Protein AF-A0A0B8QS68-F1 (afdb_monomer_lite)

Secondary structure (DSSP, 8-state):
-HHHHHHHHHHHHHHHHHHHHHHHHHHHHHH-GGGHHHHHHHHHHHHHHHHHHHHHHHHHHHHHS-GGGHHHHHHHHHHHHHHHHHHHHHHHHTT-

pLDDT: mean 89.14, std 8.2, range [51.41, 95.94]

Radius of gyration: 16.91 Å; chains: 1; bounding box: 50×23×42 Å

Foldseek 3Di:
DVVVVVVVVVCVVCVVLVVVLVVQLVVCVVPPVVCSVVSNVVSVVVVVVVCVVLCVQLVVCVVVDPNVCSVVVVVVVVVVVVVVVVVVVVVVVVVD

Organism: Lactococcus lactis subsp. lactis (NCBI:txid1360)

InterPro domains:
  IPR036259 MFS transporter superfamily [G3DSA:1.20.1250.20] (1-96)
  IPR036259 MFS transporter superfamily [SSF103473] (3-90)
  IPR050189 Major Facilitator Superfamily Efflux Transporters [PTHR43124] (3-90)

Structure (mmCIF, N/CA/C/O backbone):
data_AF-A0A0B8QS68-F1
#
_entry.id   AF-A0A0B8QS68-F1
#
loop_
_atom_site.group_PDB
_atom_site.id
_atom_site.type_symbol
_atom_site.label_atom_id
_atom_site.label_alt_id
_atom_site.label_comp_id
_atom_site.label_asym_id
_atom_site.label_entity_id
_atom_site.label_seq_id
_atom_site.pdbx_PDB_ins_code
_atom_site.Cartn_x
_atom_site.Cartn_y
_atom_site.Cartn_z
_atom_site.occupancy
_atom_site.B_iso_or_equiv
_atom_site.auth_seq_id
_atom_site.auth_comp_id
_atom_site.auth_asym_id
_atom_site.auth_atom_id
_atom_site.pdbx_PDB_model_num
ATOM 1 N N . MET A 1 1 ? 24.330 12.947 -8.866 1.00 67.00 1 MET A N 1
ATOM 2 C CA . MET A 1 1 ? 22.909 13.223 -9.182 1.00 67.00 1 MET A CA 1
ATOM 3 C C . MET A 1 1 ? 21.998 12.007 -9.018 1.00 67.00 1 MET A C 1
ATOM 5 O O . MET A 1 1 ? 20.947 12.170 -8.418 1.00 67.00 1 MET A O 1
ATOM 9 N N . GLY A 1 2 ? 22.396 10.798 -9.446 1.00 87.06 2 GLY A N 1
ATOM 10 C CA . GLY A 1 2 ? 21.573 9.584 -9.276 1.00 87.06 2 GLY A CA 1
ATOM 11 C C . GLY A 1 2 ? 21.179 9.264 -7.826 1.00 87.06 2 GLY A C 1
ATOM 12 O O . GLY A 1 2 ? 20.005 9.063 -7.562 1.00 87.06 2 GLY A O 1
ATOM 13 N N . LEU A 1 3 ? 22.118 9.320 -6.871 1.00 92.69 3 LEU A N 1
ATOM 14 C CA . LEU A 1 3 ? 21.846 9.023 -5.452 1.00 92.69 3 LEU A CA 1
ATOM 15 C C . LEU A 1 3 ? 20.732 9.898 -4.855 1.00 92.69 3 LEU A C 1
ATOM 17 O O . LEU A 1 3 ? 19.810 9.387 -4.230 1.00 92.69 3 LEU A O 1
ATOM 21 N N . ILE A 1 4 ? 20.809 11.215 -5.064 1.00 94.88 4 ILE A N 1
ATOM 22 C CA . ILE A 1 4 ? 19.819 12.170 -4.548 1.00 94.88 4 ILE A CA 1
ATOM 23 C C . ILE A 1 4 ? 18.457 11.913 -5.200 1.00 94.88 4 ILE A C 1
ATOM 25 O O . ILE A 1 4 ? 17.447 11.879 -4.506 1.00 94.88 4 ILE A O 1
ATOM 29 N N . ALA A 1 5 ? 18.428 11.666 -6.513 1.00 92.12 5 ALA A N 1
ATOM 30 C CA . ALA A 1 5 ? 17.195 11.332 -7.219 1.00 92.12 5 ALA A CA 1
ATOM 31 C C . ALA A 1 5 ? 16.562 10.031 -6.693 1.00 92.12 5 ALA A C 1
ATOM 33 O O . ALA A 1 5 ? 15.356 9.989 -6.470 1.00 92.12 5 ALA A O 1
ATOM 34 N N . THR A 1 6 ? 17.360 8.991 -6.433 1.00 90.00 6 THR A N 1
ATOM 35 C CA . THR A 1 6 ? 16.878 7.721 -5.869 1.00 90.00 6 THR A CA 1
ATOM 36 C C . THR A 1 6 ? 16.400 7.872 -4.425 1.00 90.00 6 THR A C 1
ATOM 38 O O . THR A 1 6 ? 15.381 7.287 -4.067 1.00 90.00 6 THR A O 1
ATOM 41 N N . LEU A 1 7 ? 17.078 8.684 -3.606 1.00 93.81 7 LEU A N 1
ATOM 42 C CA . LEU A 1 7 ? 16.629 9.004 -2.247 1.00 93.81 7 LEU A CA 1
ATOM 43 C C . LEU A 1 7 ? 15.288 9.736 -2.255 1.00 93.81 7 LEU A C 1
ATOM 45 O O . LEU A 1 7 ? 14.384 9.350 -1.520 1.00 93.81 7 LEU A O 1
ATOM 49 N N . LEU A 1 8 ? 15.139 10.755 -3.106 1.00 93.94 8 LEU A N 1
ATOM 50 C CA . LEU A 1 8 ? 13.880 11.486 -3.251 1.00 93.94 8 LEU A CA 1
ATOM 51 C C . LEU A 1 8 ? 12.766 10.574 -3.766 1.00 93.94 8 LEU A C 1
ATOM 53 O O . LEU A 1 8 ? 11.667 10.592 -3.220 1.00 93.94 8 LEU A O 1
ATOM 57 N N . LEU A 1 9 ? 13.052 9.736 -4.766 1.00 89.94 9 LEU A N 1
ATOM 58 C CA . LEU A 1 9 ? 12.099 8.751 -5.270 1.00 89.94 9 LEU A CA 1
ATOM 59 C C . LEU A 1 9 ? 11.640 7.802 -4.157 1.00 89.94 9 LEU A C 1
ATOM 61 O O . LEU A 1 9 ? 10.441 7.612 -3.987 1.00 89.94 9 LEU A O 1
ATOM 65 N N . GLY A 1 10 ? 12.574 7.240 -3.386 1.00 89.38 10 GLY A N 1
ATOM 66 C CA . GLY A 1 10 ? 12.257 6.362 -2.260 1.00 89.38 10 GLY A CA 1
ATOM 67 C C . GLY A 1 10 ? 11.439 7.075 -1.184 1.00 89.38 10 GLY A C 1
ATOM 68 O O . GLY A 1 10 ? 10.426 6.546 -0.731 1.00 89.38 10 GLY A O 1
ATOM 69 N N . LEU A 1 11 ? 11.822 8.304 -0.829 1.00 92.00 11 LEU A N 1
ATOM 70 C CA . LEU A 1 11 ? 11.090 9.119 0.134 1.00 92.00 11 LEU A CA 1
ATOM 71 C C . LEU A 1 11 ? 9.643 9.336 -0.321 1.00 92.00 11 LEU A C 1
ATOM 73 O O . LEU A 1 11 ? 8.722 8.964 0.397 1.00 92.00 11 LEU A O 1
ATOM 77 N N . PHE A 1 12 ? 9.420 9.872 -1.522 1.00 89.44 12 PHE A N 1
ATOM 78 C CA . PHE A 1 12 ? 8.066 10.141 -2.015 1.00 89.44 12 PHE A CA 1
ATOM 79 C C . PHE A 1 12 ? 7.246 8.868 -2.250 1.00 89.44 12 PHE A C 1
ATOM 81 O O . PHE A 1 12 ? 6.035 8.881 -2.026 1.00 89.44 12 PHE A O 1
ATOM 88 N N . ALA A 1 13 ? 7.886 7.765 -2.650 1.00 85.38 13 ALA A N 1
ATOM 89 C CA . ALA A 1 13 ? 7.211 6.485 -2.845 1.00 85.38 13 ALA A CA 1
ATOM 90 C C . ALA A 1 13 ? 6.665 5.904 -1.531 1.00 85.38 13 ALA A C 1
ATOM 92 O O . ALA A 1 13 ? 5.557 5.371 -1.518 1.00 85.38 13 ALA A O 1
ATOM 93 N N . PHE A 1 14 ? 7.408 6.024 -0.424 1.00 86.00 14 PHE A N 1
ATOM 94 C CA . PHE A 1 14 ? 7.030 5.405 0.850 1.00 86.00 14 PHE A CA 1
ATOM 95 C C . PHE A 1 14 ? 6.403 6.362 1.863 1.00 86.00 14 PHE A C 1
ATOM 97 O O . PHE A 1 14 ? 5.690 5.891 2.739 1.00 86.00 14 PHE A O 1
ATOM 104 N N . MET A 1 15 ? 6.601 7.679 1.757 1.00 91.12 15 MET A N 1
ATOM 105 C CA . MET A 1 15 ? 6.164 8.652 2.773 1.00 91.12 15 MET A CA 1
ATOM 106 C C . MET A 1 15 ? 4.655 8.618 3.058 1.00 91.12 15 MET A C 1
ATOM 108 O O . MET A 1 15 ? 4.241 8.825 4.196 1.00 91.12 15 MET A O 1
ATOM 112 N N . ASN A 1 16 ? 3.826 8.314 2.058 1.00 87.25 16 ASN A N 1
ATOM 113 C CA . ASN A 1 16 ? 2.373 8.238 2.240 1.00 87.25 16 ASN A CA 1
ATOM 114 C C . ASN A 1 16 ? 1.921 6.981 3.002 1.00 87.25 16 ASN A C 1
ATOM 116 O O . ASN A 1 16 ? 0.884 6.994 3.663 1.00 87.25 16 ASN A O 1
ATOM 120 N N . VAL A 1 17 ? 2.698 5.897 2.924 1.00 89.88 17 VAL A N 1
ATOM 121 C CA . VAL A 1 17 ? 2.346 4.589 3.489 1.00 89.88 17 VAL A CA 1
ATOM 122 C C . VAL A 1 17 ? 2.193 4.631 5.017 1.00 89.88 17 VAL A C 1
ATOM 124 O O . VAL A 1 17 ? 1.105 4.298 5.485 1.00 89.88 17 VAL A O 1
ATOM 127 N N . PRO A 1 18 ? 3.190 5.066 5.818 1.00 89.69 18 PRO A N 1
ATOM 128 C CA . PRO A 1 18 ? 3.065 5.060 7.274 1.00 89.69 18 PRO A CA 1
ATOM 129 C C . PRO A 1 18 ? 1.969 6.016 7.763 1.00 89.69 18 PRO A C 1
ATOM 131 O O . PRO A 1 18 ? 1.285 5.706 8.735 1.00 89.69 18 PRO A O 1
ATOM 134 N N . GLY A 1 19 ? 1.745 7.140 7.071 1.00 91.69 19 GLY A N 1
ATOM 135 C CA . GLY A 1 19 ? 0.670 8.078 7.406 1.00 91.69 19 GLY A CA 1
ATOM 136 C C . GLY A 1 19 ? -0.719 7.449 7.278 1.00 91.69 19 GLY A C 1
ATOM 137 O O . GLY A 1 19 ? -1.519 7.515 8.211 1.00 91.69 19 GLY A O 1
ATOM 138 N N . LEU A 1 20 ? -0.991 6.776 6.154 1.00 91.81 20 LEU A N 1
ATOM 139 C CA . LEU A 1 20 ? -2.259 6.070 5.941 1.00 91.81 20 LEU A CA 1
ATOM 140 C C . LEU A 1 20 ? -2.397 4.852 6.861 1.00 91.81 20 LEU A C 1
ATOM 142 O O . LEU A 1 20 ? -3.486 4.591 7.370 1.00 91.81 20 LEU A O 1
ATOM 146 N N . GLN A 1 21 ? -1.300 4.134 7.119 1.00 93.44 21 GLN A N 1
ATOM 147 C CA . GLN A 1 21 ? -1.317 2.997 8.033 1.00 93.44 21 GLN A CA 1
ATOM 148 C C . GLN A 1 21 ? -1.701 3.428 9.455 1.00 93.44 21 GLN A C 1
ATOM 150 O O . GLN A 1 21 ? -2.603 2.838 10.048 1.00 93.44 21 GLN A O 1
ATOM 155 N N . LEU A 1 22 ? -1.083 4.487 9.981 1.00 93.94 22 LEU A N 1
ATOM 156 C CA . LEU A 1 22 ? -1.436 5.026 11.296 1.00 93.94 22 LEU A CA 1
ATOM 157 C C . LEU A 1 22 ? -2.877 5.538 11.338 1.00 93.94 22 LEU A C 1
ATOM 159 O O . LEU A 1 22 ? -3.578 5.291 12.316 1.00 93.94 22 LEU A O 1
ATOM 163 N N . TYR A 1 23 ? -3.344 6.190 10.273 1.00 94.56 23 TYR A N 1
ATOM 164 C CA . TYR A 1 23 ? -4.714 6.693 10.202 1.00 94.56 23 TYR A CA 1
ATOM 165 C C . TYR A 1 23 ? -5.767 5.582 10.354 1.00 94.56 23 TYR A C 1
ATOM 167 O O . TYR A 1 23 ? -6.737 5.749 11.091 1.00 94.56 23 TYR A O 1
ATOM 175 N N . VAL A 1 24 ? -5.564 4.421 9.722 1.00 93.06 24 VAL A N 1
ATOM 176 C CA . VAL A 1 24 ? -6.469 3.263 9.863 1.00 93.06 24 VAL A CA 1
ATOM 177 C C . VAL A 1 24 ? -6.511 2.753 11.308 1.00 93.06 24 VAL A C 1
ATOM 179 O O . VAL A 1 24 ? -7.582 2.416 11.811 1.00 93.06 24 VAL A O 1
ATOM 182 N N . VAL A 1 25 ? -5.368 2.735 12.000 1.00 94.75 25 VAL A N 1
ATOM 183 C CA . VAL A 1 25 ? -5.302 2.327 13.413 1.00 94.75 25 VAL A CA 1
ATOM 184 C C . VAL A 1 25 ? -6.009 3.346 14.312 1.00 94.75 25 VAL A C 1
ATOM 186 O O . VAL A 1 25 ? -6.818 2.952 15.146 1.00 94.75 25 VAL A O 1
ATOM 189 N N . GLN A 1 26 ? -5.802 4.648 14.088 1.00 95.94 26 GLN A N 1
ATOM 190 C CA . GLN A 1 26 ? -6.509 5.717 14.812 1.00 95.94 26 GLN A CA 1
ATOM 191 C C . GLN A 1 26 ? -8.028 5.654 14.602 1.00 95.94 26 GLN A C 1
ATOM 193 O O . GLN A 1 26 ? -8.815 5.938 15.507 1.00 95.94 26 GLN A O 1
ATOM 198 N N . LEU A 1 27 ? -8.467 5.260 13.404 1.00 93.94 27 LEU A N 1
ATOM 199 C CA . LEU A 1 27 ? -9.879 5.044 13.121 1.00 93.94 27 LEU A CA 1
ATOM 200 C C . LEU A 1 27 ? -10.429 3.864 13.934 1.00 93.94 27 LEU A C 1
ATOM 202 O O . LEU A 1 27 ? -11.504 3.975 14.523 1.00 93.94 27 LEU A O 1
ATOM 206 N N . ALA A 1 28 ? -9.678 2.765 14.022 1.00 95.69 28 ALA A N 1
ATOM 207 C CA . ALA A 1 28 ? -10.051 1.619 14.847 1.00 95.69 28 ALA A CA 1
ATOM 208 C C . ALA A 1 28 ? -10.122 1.980 16.336 1.00 95.69 28 ALA A C 1
ATOM 210 O O . ALA A 1 28 ? -11.075 1.590 17.003 1.00 95.69 28 ALA A O 1
ATOM 211 N N . GLU A 1 29 ? -9.179 2.779 16.845 1.00 95.50 29 GLU A N 1
ATOM 212 C CA . GLU A 1 29 ? -9.214 3.287 18.224 1.00 95.50 29 GLU A CA 1
ATOM 213 C C . GLU A 1 29 ? -10.506 4.057 18.521 1.00 95.50 29 GLU A C 1
ATOM 215 O O . GLU A 1 29 ? -11.081 3.918 19.600 1.00 95.50 29 GLU A O 1
ATOM 220 N N . LYS A 1 30 ? -10.996 4.834 17.548 1.00 95.38 30 LYS A N 1
ATOM 221 C CA . LYS A 1 30 ? -12.199 5.655 17.707 1.00 95.38 30 LYS A CA 1
ATOM 222 C C . LYS A 1 30 ? -13.507 4.877 17.541 1.00 95.38 30 LYS A C 1
ATOM 224 O O . LYS A 1 30 ? -14.458 5.140 18.273 1.00 95.38 30 LYS A O 1
ATOM 229 N N . PHE A 1 31 ? -13.590 3.980 16.558 1.00 93.38 31 PHE A N 1
ATOM 230 C CA . PHE A 1 31 ? -14.856 3.359 16.144 1.00 93.38 31 PHE A CA 1
ATOM 231 C C . PHE A 1 31 ? -15.006 1.897 16.580 1.00 93.38 31 PHE A C 1
ATOM 233 O O . PHE A 1 31 ? -16.125 1.447 16.816 1.00 93.38 31 PHE A O 1
ATOM 240 N N . THR A 1 32 ? -13.905 1.156 16.721 1.00 93.12 32 THR A N 1
ATOM 241 C CA . THR A 1 32 ? -13.897 -0.274 17.079 1.00 93.12 32 THR A CA 1
ATOM 242 C C . THR A 1 32 ? -12.749 -0.597 18.050 1.00 93.12 32 THR A C 1
ATOM 244 O O . THR A 1 32 ? -11.874 -1.408 17.729 1.00 93.12 32 THR A O 1
ATOM 247 N N . PRO A 1 33 ? -12.721 0.004 19.258 1.00 91.81 33 PRO A N 1
ATOM 248 C CA . PRO A 1 33 ? -11.579 -0.095 20.174 1.00 91.81 33 PRO A CA 1
ATOM 249 C C . PRO A 1 33 ? -11.287 -1.524 20.655 1.00 91.81 33 PRO A C 1
ATOM 251 O O . PRO A 1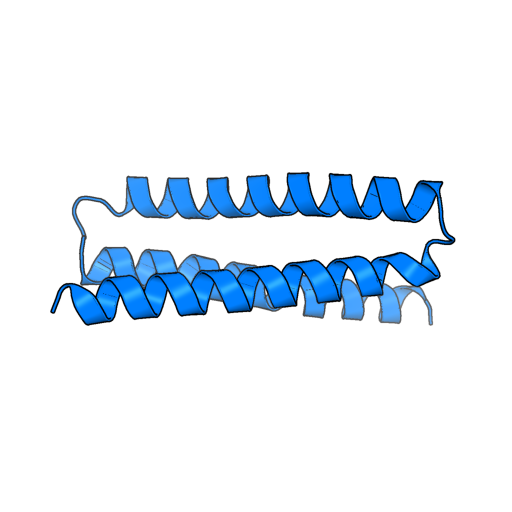 33 ? -10.178 -1.825 21.084 1.00 91.81 33 PRO A O 1
ATOM 254 N N . LYS A 1 34 ? -12.269 -2.429 20.573 1.00 94.56 34 LYS A N 1
ATOM 255 C CA . LYS A 1 34 ? -12.100 -3.846 20.925 1.00 94.56 34 LYS A CA 1
ATOM 256 C C . LYS A 1 34 ? -11.276 -4.629 19.894 1.00 94.56 34 LYS A C 1
ATOM 258 O O . LYS A 1 34 ? -10.692 -5.644 20.255 1.00 94.56 34 LYS A O 1
ATOM 263 N N . ASP A 1 35 ? -11.177 -4.129 18.660 1.00 94.94 35 ASP A N 1
ATOM 264 C CA . ASP A 1 35 ? -10.588 -4.841 17.519 1.00 94.94 35 ASP A CA 1
ATOM 265 C C . ASP A 1 35 ? -9.313 -4.168 16.975 1.00 94.94 35 ASP A C 1
ATOM 267 O O . ASP A 1 35 ? -8.847 -4.504 15.886 1.00 94.94 35 ASP A O 1
ATOM 271 N N . ILE A 1 36 ? -8.706 -3.229 17.715 1.00 95.12 36 ILE A N 1
ATOM 272 C CA . ILE A 1 36 ? -7.521 -2.463 17.269 1.00 95.12 36 ILE A CA 1
ATOM 273 C C . ILE A 1 36 ? -6.380 -3.392 16.830 1.00 95.12 36 ILE A C 1
ATOM 275 O O . ILE A 1 36 ? -5.776 -3.185 15.776 1.00 95.12 36 ILE A O 1
ATOM 279 N N . THR A 1 37 ? -6.095 -4.441 17.608 1.00 95.31 37 THR A N 1
ATOM 280 C CA . THR A 1 37 ? -5.040 -5.416 17.291 1.00 95.31 37 THR A CA 1
ATOM 281 C C . THR A 1 37 ? -5.317 -6.140 15.977 1.00 95.31 37 THR A C 1
ATOM 283 O O . THR A 1 37 ? -4.400 -6.328 15.179 1.00 95.31 37 THR A O 1
ATOM 286 N N . LEU A 1 38 ? -6.579 -6.500 15.722 1.00 95.88 38 LEU A N 1
ATOM 287 C CA . LEU A 1 38 ? -6.986 -7.162 14.488 1.00 95.88 38 LEU A CA 1
ATOM 288 C C . LEU A 1 38 ? -6.842 -6.214 13.292 1.00 95.88 38 LEU A C 1
ATOM 290 O O . LEU A 1 38 ? -6.225 -6.581 12.294 1.00 95.88 38 LEU A O 1
ATOM 294 N N . VAL A 1 39 ? -7.348 -4.982 13.404 1.00 95.38 39 VAL A N 1
ATOM 295 C CA . VAL A 1 39 ? -7.264 -3.975 12.333 1.00 95.38 39 VAL A CA 1
ATOM 296 C C . VAL A 1 39 ? -5.810 -3.628 12.007 1.00 95.38 39 VAL A C 1
ATOM 298 O O . VAL A 1 39 ? -5.440 -3.567 10.835 1.00 95.38 39 VAL A O 1
ATOM 301 N N . SER A 1 40 ? -4.961 -3.461 13.023 1.00 94.56 40 SER A N 1
ATOM 302 C CA . SER A 1 40 ? -3.527 -3.215 12.841 1.00 94.56 40 SER A CA 1
ATOM 303 C C . SER A 1 40 ? -2.829 -4.386 12.137 1.00 94.56 40 SER A C 1
ATOM 305 O O . SER A 1 40 ? -2.097 -4.180 11.165 1.00 94.56 40 SER A O 1
ATOM 307 N N . ALA A 1 41 ? -3.118 -5.627 12.547 1.00 95.88 41 ALA A N 1
ATOM 308 C CA . ALA A 1 41 ? -2.579 -6.818 11.893 1.00 95.88 41 ALA A CA 1
ATOM 309 C C . ALA A 1 41 ? -3.010 -6.910 10.418 1.00 95.88 41 ALA A C 1
ATOM 311 O O . ALA A 1 41 ? -2.176 -7.168 9.548 1.00 95.88 41 ALA A O 1
ATOM 312 N N . PHE A 1 42 ? -4.283 -6.630 10.118 1.00 95.12 42 PHE A N 1
ATOM 313 C CA . PHE A 1 42 ? -4.784 -6.582 8.742 1.00 95.12 42 PHE A CA 1
ATOM 314 C C . PHE A 1 42 ? -4.117 -5.491 7.907 1.00 95.12 42 PHE A C 1
ATOM 316 O O . PHE A 1 42 ? -3.836 -5.716 6.733 1.00 95.12 42 PHE A O 1
ATOM 323 N N . ASN A 1 43 ? -3.829 -4.334 8.496 1.00 92.75 43 ASN A N 1
ATOM 324 C CA . ASN A 1 43 ? -3.178 -3.224 7.810 1.00 92.75 43 ASN A CA 1
ATOM 325 C C . ASN A 1 43 ? -1.757 -3.590 7.343 1.00 92.75 43 ASN A C 1
ATOM 327 O O . ASN A 1 43 ? -1.400 -3.395 6.179 1.00 92.75 43 ASN A O 1
ATOM 331 N N . ILE A 1 44 ? -0.968 -4.216 8.222 1.00 93.44 44 ILE A N 1
ATOM 332 C CA . ILE A 1 44 ? 0.368 -4.720 7.872 1.00 93.44 44 ILE A CA 1
ATOM 333 C C . ILE A 1 44 ? 0.280 -5.878 6.868 1.00 93.44 44 ILE A C 1
ATOM 335 O O . ILE A 1 44 ? 1.042 -5.916 5.899 1.00 93.44 44 ILE A O 1
ATOM 339 N N . ALA A 1 45 ? -0.666 -6.8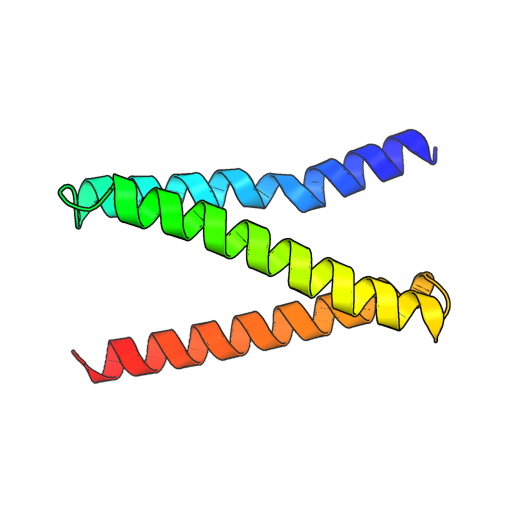03 7.050 1.00 95.69 45 ALA A N 1
ATOM 340 C CA . ALA A 1 45 ? -0.864 -7.919 6.128 1.00 95.69 45 ALA A CA 1
ATOM 341 C C . ALA A 1 45 ? -1.234 -7.441 4.713 1.00 95.69 45 ALA A C 1
ATOM 343 O O . ALA A 1 45 ? -0.633 -7.889 3.736 1.00 95.69 45 ALA A O 1
ATOM 344 N N . ALA A 1 46 ? -2.165 -6.491 4.597 1.00 93.31 46 ALA A N 1
ATOM 345 C CA . ALA A 1 46 ? -2.574 -5.904 3.324 1.00 93.31 46 ALA A CA 1
ATOM 346 C C . ALA A 1 46 ? -1.409 -5.191 2.624 1.00 93.31 46 ALA A C 1
ATOM 348 O O . ALA A 1 46 ? -1.237 -5.343 1.413 1.00 93.31 46 ALA A O 1
ATOM 349 N N . PHE A 1 47 ? -0.569 -4.472 3.377 1.00 92.06 47 PHE A N 1
ATOM 350 C CA . PHE A 1 47 ? 0.637 -3.851 2.831 1.00 92.06 47 PHE A CA 1
ATOM 351 C C . PHE A 1 47 ? 1.609 -4.890 2.260 1.00 92.06 47 PHE A C 1
ATOM 353 O O . PHE A 1 47 ? 2.046 -4.755 1.118 1.00 92.06 47 PHE A O 1
ATOM 360 N N . ASN A 1 48 ? 1.891 -5.959 3.008 1.00 94.25 48 ASN A N 1
ATOM 361 C CA . ASN A 1 48 ? 2.778 -7.027 2.546 1.00 94.25 48 ASN A CA 1
ATOM 362 C C . ASN A 1 48 ? 2.243 -7.712 1.282 1.00 94.25 48 ASN A C 1
ATOM 364 O O . ASN A 1 48 ? 2.996 -7.899 0.329 1.00 94.25 48 ASN A O 1
ATOM 368 N N . VAL A 1 49 ? 0.940 -8.012 1.225 1.00 94.50 49 VAL A N 1
ATOM 369 C CA . VAL A 1 49 ? 0.297 -8.556 0.016 1.00 94.50 49 VAL A CA 1
ATOM 370 C C . VAL A 1 49 ? 0.441 -7.592 -1.162 1.00 94.50 49 VAL A C 1
ATOM 372 O O . VAL A 1 49 ? 0.786 -8.018 -2.264 1.00 94.50 49 VAL A O 1
ATOM 375 N N . GLY A 1 50 ? 0.242 -6.292 -0.932 1.00 91.62 50 GLY A N 1
ATOM 376 C CA . GLY A 1 50 ? 0.453 -5.255 -1.941 1.00 91.62 50 GLY A CA 1
ATOM 377 C C . GLY A 1 50 ? 1.881 -5.250 -2.493 1.00 91.62 50 GLY A C 1
ATOM 378 O O . GLY A 1 50 ? 2.063 -5.251 -3.711 1.00 91.62 50 GLY A O 1
ATOM 379 N N . ILE A 1 51 ? 2.894 -5.319 -1.623 1.00 92.12 51 ILE A N 1
ATOM 380 C CA . ILE A 1 51 ? 4.305 -5.403 -2.030 1.00 92.12 51 ILE A CA 1
ATOM 381 C C . ILE A 1 51 ? 4.585 -6.694 -2.803 1.00 92.12 51 ILE A C 1
ATOM 383 O O . ILE A 1 51 ? 5.255 -6.641 -3.836 1.00 92.12 51 ILE A O 1
ATOM 387 N N . THR A 1 52 ? 4.066 -7.842 -2.359 1.00 95.25 52 THR A N 1
ATOM 388 C CA . THR A 1 52 ? 4.236 -9.124 -3.059 1.00 95.25 52 THR A CA 1
ATOM 389 C C . THR A 1 52 ? 3.637 -9.078 -4.463 1.00 95.25 52 THR A C 1
ATOM 391 O O . THR A 1 52 ? 4.320 -9.421 -5.428 1.00 95.25 52 THR A O 1
ATOM 394 N N . LEU A 1 53 ? 2.394 -8.606 -4.602 1.00 92.69 53 LEU A N 1
ATOM 395 C CA . LEU A 1 53 ? 1.724 -8.485 -5.899 1.00 92.69 53 LEU A CA 1
ATOM 396 C C . LEU A 1 53 ? 2.424 -7.465 -6.803 1.00 92.69 53 LEU A C 1
ATOM 398 O O . LEU A 1 53 ? 2.686 -7.757 -7.969 1.00 92.69 53 LEU A O 1
ATOM 402 N N . GLY A 1 54 ? 2.781 -6.296 -6.266 1.00 90.94 54 GLY A N 1
ATOM 403 C CA . GLY A 1 54 ? 3.484 -5.250 -7.008 1.00 90.94 54 GLY A CA 1
ATOM 404 C C . GLY A 1 54 ? 4.859 -5.704 -7.497 1.00 90.94 54 GLY A C 1
ATOM 405 O O . GLY A 1 54 ? 5.198 -5.497 -8.661 1.00 90.94 54 GLY A O 1
ATOM 406 N N . SER A 1 55 ? 5.620 -6.394 -6.644 1.00 91.81 55 SER A N 1
ATOM 407 C CA . SER A 1 55 ? 6.939 -6.937 -6.991 1.00 91.81 55 SER A CA 1
ATOM 408 C C . SER A 1 55 ? 6.836 -8.070 -8.009 1.00 91.81 55 SER A C 1
ATOM 410 O O . SER A 1 55 ? 7.653 -8.145 -8.924 1.00 91.81 55 SER A O 1
ATOM 412 N N . PHE A 1 56 ? 5.816 -8.927 -7.898 1.00 91.50 56 PHE A N 1
ATOM 413 C CA . PHE A 1 56 ? 5.556 -9.979 -8.878 1.00 91.50 56 PHE A CA 1
ATOM 414 C C . PHE A 1 56 ? 5.227 -9.389 -10.254 1.00 91.50 56 PHE A C 1
ATOM 416 O O . PHE A 1 56 ? 5.895 -9.713 -11.234 1.00 91.50 56 PHE A O 1
ATOM 423 N N . VAL A 1 57 ? 4.247 -8.481 -10.330 1.00 89.88 57 VAL A N 1
ATOM 424 C CA . VAL A 1 57 ? 3.835 -7.844 -11.591 1.00 89.88 57 VAL A CA 1
ATOM 425 C C . VAL A 1 57 ? 4.980 -7.025 -12.190 1.00 89.88 57 VAL A C 1
ATOM 427 O O . VAL A 1 57 ? 5.295 -7.186 -13.368 1.00 89.88 57 VAL A O 1
ATOM 430 N N . GLY A 1 58 ? 5.656 -6.203 -11.384 1.00 90.44 58 GLY A N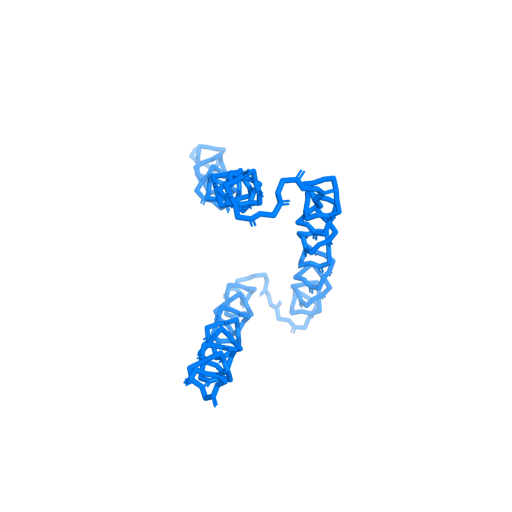 1
ATOM 431 C CA . GLY A 1 58 ? 6.813 -5.421 -11.825 1.00 90.44 58 GLY A CA 1
ATOM 432 C C . GLY A 1 58 ? 7.960 -6.303 -12.325 1.00 90.44 58 GLY A C 1
ATOM 433 O O . GLY A 1 58 ? 8.561 -6.011 -13.358 1.00 90.44 58 GLY A O 1
ATOM 434 N N . GLY A 1 59 ? 8.209 -7.430 -11.651 1.00 89.81 59 GLY A N 1
ATOM 435 C CA . GLY A 1 59 ? 9.191 -8.427 -12.070 1.00 89.81 59 GLY A CA 1
ATOM 436 C C . GLY A 1 59 ? 8.852 -9.076 -13.412 1.00 89.81 59 GLY A C 1
ATOM 437 O O . GLY A 1 59 ? 9.749 -9.278 -14.227 1.00 89.81 59 GLY A O 1
ATOM 438 N N . GLN A 1 60 ? 7.575 -9.365 -13.680 1.00 89.31 60 GLN A N 1
ATOM 439 C CA . GLN A 1 60 ? 7.153 -9.897 -14.981 1.00 89.31 60 GLN A CA 1
ATOM 440 C C . GLN A 1 60 ? 7.275 -8.858 -16.100 1.00 89.31 60 GLN A C 1
ATOM 442 O O . GLN A 1 60 ? 7.763 -9.184 -17.180 1.00 89.31 60 GLN A O 1
ATOM 447 N N . ILE A 1 61 ? 6.900 -7.602 -15.836 1.00 88.88 61 ILE A N 1
ATOM 448 C CA . ILE A 1 61 ? 7.033 -6.511 -16.814 1.00 88.88 61 ILE A CA 1
ATOM 449 C C . ILE A 1 61 ? 8.505 -6.301 -17.177 1.00 88.88 61 ILE A C 1
ATOM 451 O O . ILE A 1 61 ? 8.825 -6.244 -18.358 1.00 88.88 61 ILE A O 1
ATOM 455 N N . SER A 1 62 ? 9.393 -6.268 -16.180 1.00 87.19 62 SER A N 1
ATOM 456 C CA . SER A 1 62 ? 10.839 -6.080 -16.364 1.00 87.19 62 SER A CA 1
ATOM 457 C C . SER A 1 62 ? 11.510 -7.200 -17.180 1.00 87.19 62 SER A C 1
ATOM 459 O O . SER A 1 62 ? 12.506 -6.966 -17.862 1.00 87.19 62 SER A O 1
ATOM 461 N N . LYS A 1 63 ? 10.965 -8.427 -17.145 1.00 85.06 63 LYS A N 1
ATOM 462 C CA . LYS A 1 63 ? 11.469 -9.556 -17.948 1.00 85.06 63 LYS A CA 1
ATOM 463 C C . LYS A 1 63 ? 11.115 -9.443 -19.431 1.00 85.06 63 LYS A C 1
ATOM 465 O O . LYS A 1 63 ? 11.925 -9.829 -20.267 1.00 85.06 63 LYS A O 1
ATOM 470 N N . GLY A 1 64 ? 9.902 -8.988 -19.750 1.00 74.56 64 GLY A N 1
ATOM 471 C CA . GLY A 1 64 ? 9.399 -8.918 -21.130 1.00 74.56 64 GLY A CA 1
ATOM 472 C C . GLY A 1 64 ? 9.657 -7.579 -21.825 1.00 74.56 64 GLY A C 1
ATOM 473 O O . GLY A 1 64 ? 9.772 -7.530 -23.047 1.00 74.56 64 GLY A O 1
ATOM 474 N N . SER A 1 65 ? 9.780 -6.506 -21.046 1.00 69.50 65 SER A N 1
ATOM 475 C CA . SER A 1 65 ? 9.923 -5.127 -21.503 1.00 69.50 65 SER A CA 1
ATOM 476 C C . SER A 1 65 ? 10.984 -4.436 -20.647 1.00 69.50 65 SER A C 1
ATOM 478 O O . SER A 1 65 ? 11.060 -4.670 -19.446 1.00 69.50 65 SER A O 1
ATOM 480 N N . SER A 1 66 ? 11.807 -3.566 -21.241 1.00 79.31 66 SER A N 1
ATOM 481 C CA . SER A 1 66 ? 12.811 -2.791 -20.491 1.00 79.31 66 SER A CA 1
ATOM 482 C C . SER A 1 66 ? 12.212 -2.146 -19.229 1.00 79.31 66 SER A C 1
ATOM 484 O O . SER A 1 66 ? 11.053 -1.723 -19.236 1.00 79.31 66 SER A O 1
ATOM 486 N N . VAL A 1 67 ? 13.016 -2.009 -18.164 1.00 80.25 67 VAL A N 1
ATOM 487 C CA . VAL A 1 67 ? 12.625 -1.469 -16.840 1.00 80.25 67 VAL A CA 1
ATOM 488 C C . VAL A 1 67 ? 11.858 -0.141 -16.936 1.00 80.25 67 VAL A C 1
ATOM 490 O O . VAL A 1 67 ? 11.017 0.158 -16.087 1.00 80.25 67 VAL A O 1
ATOM 493 N N . VAL A 1 68 ? 12.086 0.621 -18.007 1.00 85.06 68 VAL A N 1
ATOM 494 C CA . VAL A 1 68 ? 11.399 1.875 -18.348 1.00 85.06 68 VAL A CA 1
ATOM 495 C C . VAL A 1 68 ? 9.870 1.738 -18.419 1.00 85.06 68 VAL A C 1
ATOM 497 O O . VAL A 1 68 ? 9.172 2.712 -18.157 1.00 85.06 68 VAL A O 1
ATOM 500 N N . PHE A 1 69 ? 9.328 0.551 -18.713 1.00 84.56 69 PHE A N 1
ATOM 501 C CA . PHE A 1 69 ? 7.879 0.315 -18.797 1.00 84.56 69 PHE A CA 1
ATOM 502 C C . PHE A 1 69 ? 7.221 -0.073 -17.463 1.00 84.56 69 PHE A C 1
ATOM 504 O O . PHE A 1 69 ? 5.996 -0.046 -17.353 1.00 84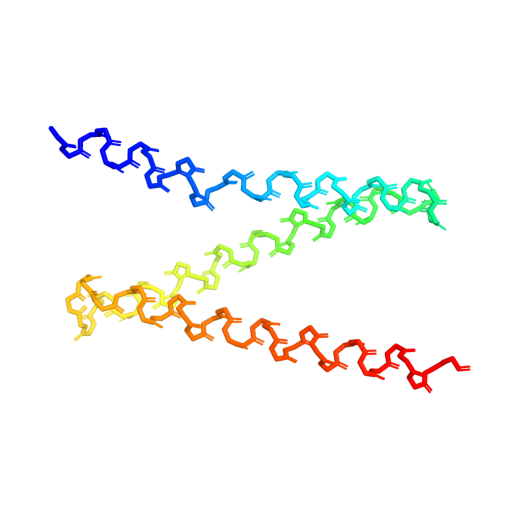.56 69 PHE A O 1
ATOM 511 N N . THR A 1 70 ? 8.004 -0.375 -16.425 1.00 86.12 70 THR A N 1
ATOM 512 C CA . THR A 1 70 ? 7.498 -0.724 -15.082 1.00 86.12 70 THR A CA 1
ATOM 513 C C . THR A 1 70 ? 6.534 0.322 -14.490 1.00 86.12 70 THR A C 1
ATOM 515 O O . THR A 1 70 ? 5.518 -0.080 -13.915 1.00 86.12 70 THR A O 1
ATOM 518 N N . PRO A 1 71 ? 6.753 1.648 -14.660 1.00 87.31 71 PRO A N 1
ATOM 519 C CA . PRO A 1 71 ? 5.816 2.668 -14.187 1.00 87.31 71 PRO A CA 1
ATOM 520 C C . PRO A 1 71 ? 4.402 2.540 -14.771 1.00 87.31 71 PRO A C 1
ATOM 522 O O . PRO A 1 71 ? 3.436 2.816 -14.065 1.00 87.31 71 PRO A O 1
ATOM 525 N N . LEU A 1 72 ? 4.251 2.068 -16.018 1.00 87.56 72 LEU A N 1
ATOM 526 C CA . LEU A 1 72 ? 2.929 1.855 -16.624 1.00 87.56 72 LEU A CA 1
ATOM 527 C C . LEU A 1 72 ? 2.143 0.763 -15.889 1.00 87.56 72 LEU A C 1
ATOM 529 O O . LEU A 1 72 ? 0.942 0.908 -15.671 1.00 87.56 72 LEU A O 1
ATOM 533 N N . GLY A 1 73 ? 2.827 -0.294 -15.443 1.00 87.31 73 GLY A N 1
ATOM 534 C CA . GLY A 1 73 ? 2.228 -1.312 -14.578 1.00 87.31 73 GLY A CA 1
ATOM 535 C C . GLY A 1 73 ? 1.726 -0.721 -13.260 1.00 87.31 73 GLY A C 1
ATOM 536 O O . GLY A 1 73 ? 0.620 -1.033 -12.825 1.00 87.31 73 GLY A O 1
ATOM 537 N N . GLY A 1 74 ? 2.493 0.202 -12.670 1.00 88.19 74 GLY A N 1
ATOM 538 C CA . GLY A 1 74 ? 2.079 0.949 -11.480 1.00 88.19 74 GLY A CA 1
ATOM 539 C C . GLY A 1 74 ? 0.803 1.767 -11.701 1.00 88.19 74 GLY A C 1
ATOM 540 O O . GLY A 1 74 ? -0.105 1.716 -10.874 1.00 88.19 74 GLY A O 1
ATOM 541 N N . ILE A 1 75 ? 0.687 2.457 -12.842 1.00 91.38 75 ILE A N 1
ATOM 542 C CA . ILE A 1 75 ? -0.523 3.216 -13.204 1.00 91.38 75 ILE A CA 1
ATOM 543 C C . ILE A 1 75 ? -1.743 2.289 -13.276 1.00 91.38 75 ILE A C 1
ATOM 545 O O . ILE A 1 75 ? -2.788 2.613 -12.716 1.00 91.38 75 ILE A O 1
ATOM 549 N N . ILE A 1 76 ? -1.614 1.120 -13.908 1.00 92.31 76 ILE A N 1
ATOM 550 C CA . ILE A 1 76 ? -2.710 0.142 -14.012 1.00 92.31 76 ILE A CA 1
ATOM 551 C C . ILE A 1 76 ? -3.146 -0.348 -12.624 1.00 92.31 76 ILE A C 1
ATOM 553 O O . ILE A 1 76 ? -4.344 -0.416 -12.350 1.00 92.31 76 ILE A O 1
ATOM 557 N N . ILE A 1 77 ? -2.196 -0.639 -11.729 1.00 90.56 77 ILE A N 1
ATOM 558 C CA . ILE A 1 77 ? -2.494 -1.053 -10.349 1.00 90.56 77 ILE A CA 1
ATOM 559 C C . ILE A 1 77 ? -3.242 0.056 -9.594 1.00 90.56 77 ILE A C 1
ATOM 561 O O . ILE A 1 77 ? -4.218 -0.230 -8.902 1.00 90.56 77 ILE A O 1
ATOM 565 N N . ILE A 1 78 ? -2.841 1.321 -9.759 1.00 90.62 78 ILE A N 1
ATOM 566 C CA . ILE A 1 78 ? -3.523 2.466 -9.136 1.00 90.62 78 ILE A CA 1
ATOM 567 C C . ILE A 1 78 ? -4.947 2.625 -9.688 1.00 90.62 78 ILE A C 1
ATOM 569 O O . ILE A 1 78 ? -5.881 2.821 -8.913 1.00 90.62 78 ILE A O 1
ATOM 573 N N . LEU A 1 79 ? -5.142 2.499 -11.005 1.00 95.19 79 LEU A N 1
ATOM 574 C CA . LEU A 1 79 ? -6.471 2.549 -11.627 1.00 95.19 79 LEU A CA 1
ATOM 575 C C . LEU A 1 79 ? -7.387 1.436 -11.095 1.00 95.19 79 LEU A C 1
ATOM 577 O O . LEU A 1 79 ? -8.538 1.703 -10.747 1.00 95.19 79 LEU A O 1
ATOM 581 N N . LEU A 1 80 ? -6.866 0.212 -10.972 1.00 93.44 80 LEU A N 1
ATOM 582 C CA . LEU A 1 80 ? -7.574 -0.915 -10.359 1.00 93.44 80 LEU A CA 1
ATOM 583 C C . LEU A 1 80 ? -7.934 -0.634 -8.897 1.00 93.44 80 LEU A C 1
ATOM 585 O O . LEU A 1 80 ? -9.078 -0.847 -8.502 1.00 93.44 80 LEU A O 1
ATOM 589 N N . ALA A 1 81 ? -6.996 -0.113 -8.104 1.00 90.44 81 ALA A N 1
ATOM 590 C CA . ALA A 1 81 ? -7.249 0.239 -6.710 1.00 90.44 81 ALA A CA 1
ATOM 591 C C . ALA A 1 81 ? -8.354 1.302 -6.585 1.00 90.44 81 ALA A C 1
ATOM 593 O O . ALA A 1 81 ? -9.285 1.127 -5.801 1.00 90.44 81 ALA A O 1
ATOM 594 N N . MET A 1 82 ? -8.314 2.362 -7.401 1.00 93.69 82 MET A N 1
ATOM 595 C CA . MET A 1 82 ? -9.362 3.391 -7.424 1.00 93.69 82 MET A CA 1
ATOM 596 C C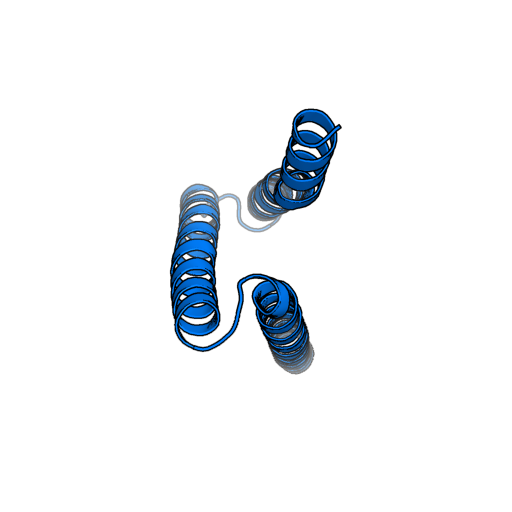 . MET A 1 82 ? -10.729 2.819 -7.813 1.00 93.69 82 MET A C 1
ATOM 598 O O . MET A 1 82 ? -11.742 3.176 -7.208 1.00 93.69 82 MET A O 1
ATOM 602 N N . PHE A 1 83 ? -10.767 1.914 -8.793 1.00 95.25 83 PHE A N 1
ATOM 603 C CA . PHE A 1 83 ? -11.995 1.234 -9.195 1.00 95.25 83 PHE A CA 1
ATOM 604 C C . PHE A 1 83 ? -12.577 0.385 -8.054 1.00 95.25 83 PHE A C 1
ATOM 606 O O . PHE A 1 83 ? -13.761 0.509 -7.740 1.00 95.25 83 PHE A O 1
ATOM 613 N N . LEU A 1 84 ? -11.743 -0.417 -7.383 1.00 91.88 84 LEU A N 1
ATOM 614 C CA . LEU A 1 84 ? -12.156 -1.245 -6.247 1.0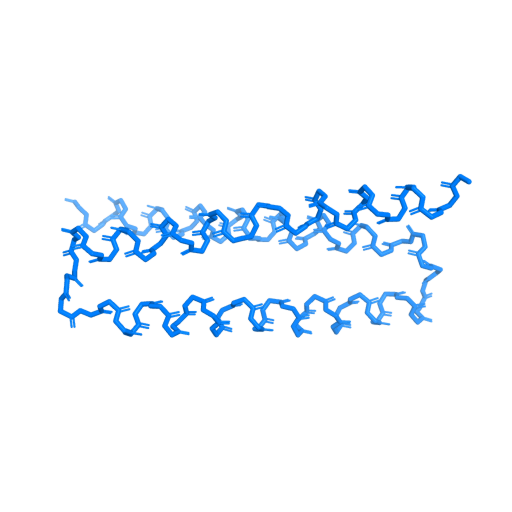0 91.88 84 LEU A CA 1
ATOM 615 C C . LEU A 1 84 ? -12.648 -0.404 -5.064 1.00 91.88 84 LEU A C 1
ATOM 617 O O . LEU A 1 84 ? -13.696 -0.711 -4.498 1.00 91.88 84 LEU A O 1
ATOM 621 N N . ILE A 1 85 ? -11.952 0.688 -4.729 1.00 91.62 85 ILE A N 1
ATOM 622 C CA . ILE A 1 85 ? -12.380 1.625 -3.677 1.00 91.62 85 ILE A CA 1
ATOM 623 C C . ILE A 1 85 ? -13.763 2.193 -4.006 1.00 91.62 85 ILE A C 1
ATOM 625 O O . ILE A 1 85 ? -14.635 2.246 -3.139 1.00 91.62 85 ILE A O 1
ATOM 629 N N . ARG A 1 86 ? -13.999 2.576 -5.264 1.00 93.81 86 ARG A N 1
ATOM 630 C CA . ARG A 1 86 ? -15.286 3.138 -5.688 1.00 93.81 86 ARG A CA 1
ATOM 631 C C . ARG A 1 86 ? -16.422 2.116 -5.627 1.00 93.81 86 ARG A C 1
ATOM 633 O O . ARG A 1 86 ? -17.535 2.476 -5.245 1.00 93.81 86 ARG A O 1
ATOM 640 N N . LEU A 1 87 ? -16.154 0.852 -5.956 1.00 93.19 87 LEU A N 1
ATOM 641 C CA . LEU A 1 87 ? -17.123 -0.231 -5.767 1.00 93.19 87 LEU A CA 1
ATOM 642 C C . LEU A 1 87 ? -17.424 -0.475 -4.285 1.00 93.19 87 LEU A C 1
ATOM 644 O O . LEU A 1 87 ? -18.593 -0.580 -3.919 1.00 93.19 87 LEU A O 1
ATOM 648 N N . ALA A 1 88 ? -16.399 -0.496 -3.430 1.00 89.75 88 ALA A N 1
ATOM 649 C CA . ALA A 1 88 ? -16.566 -0.678 -1.990 1.00 89.75 88 ALA A CA 1
ATOM 650 C C . ALA A 1 88 ? -17.388 0.460 -1.357 1.00 89.75 88 ALA A C 1
ATOM 652 O O . ALA A 1 88 ? -18.275 0.207 -0.546 1.00 89.75 88 ALA A O 1
ATOM 653 N N . GLN A 1 89 ? -17.154 1.709 -1.774 1.00 88.75 89 GLN A N 1
ATOM 654 C CA . GLN A 1 89 ? -17.944 2.863 -1.332 1.00 88.75 89 GLN A CA 1
ATOM 655 C C . GLN A 1 89 ? -19.413 2.763 -1.755 1.00 88.75 89 GLN A C 1
ATOM 657 O O . GLN A 1 89 ? -20.300 3.097 -0.972 1.00 88.75 89 GLN A O 1
ATOM 662 N N . LYS A 1 90 ? -19.685 2.285 -2.976 1.00 82.50 90 LYS A N 1
ATOM 663 C CA . LYS A 1 90 ? -21.057 2.083 -3.459 1.00 82.50 90 LYS A CA 1
ATOM 664 C C . LYS A 1 90 ? -21.792 1.007 -2.653 1.00 82.50 90 LYS A C 1
ATOM 666 O O . LYS A 1 90 ? -22.960 1.196 -2.334 1.00 82.50 90 LYS A O 1
ATOM 671 N N . ASP A 1 91 ? -21.118 -0.092 -2.314 1.00 78.38 91 ASP A N 1
ATOM 672 C CA . ASP A 1 91 ? -21.703 -1.165 -1.499 1.00 78.38 91 ASP A CA 1
ATOM 673 C C . ASP A 1 91 ? -22.023 -0.691 -0.072 1.00 78.38 91 ASP A C 1
ATOM 675 O O . ASP A 1 91 ? -23.085 -0.993 0.465 1.00 78.38 91 ASP A O 1
ATOM 679 N N . GLN A 1 92 ? -21.145 0.125 0.518 1.00 73.38 92 GLN A N 1
ATOM 680 C CA . GLN A 1 92 ? -21.370 0.743 1.830 1.00 73.38 92 GLN A CA 1
ATOM 681 C C . GLN A 1 92 ? -22.556 1.721 1.807 1.00 73.38 92 GLN A C 1
ATOM 683 O O . GLN A 1 92 ? -23.397 1.682 2.699 1.00 73.38 92 GLN A O 1
ATOM 688 N N . ALA A 1 93 ? -22.661 2.555 0.766 1.00 68.88 93 ALA A N 1
ATOM 689 C CA . ALA A 1 93 ? -23.767 3.501 0.600 1.00 68.88 93 ALA A CA 1
ATOM 690 C C . ALA A 1 93 ? -25.119 2.819 0.329 1.00 68.88 93 ALA A C 1
ATOM 692 O O . ALA A 1 93 ? -26.153 3.401 0.619 1.00 68.88 93 ALA A O 1
ATOM 693 N N . SER A 1 94 ? -25.119 1.599 -0.220 1.00 64.94 94 SER A N 1
ATOM 694 C CA . SER A 1 94 ? -26.337 0.812 -0.457 1.00 64.94 94 SER A CA 1
ATOM 695 C C . SER A 1 94 ? -26.846 0.071 0.788 1.00 64.94 94 SER A C 1
ATOM 697 O O . SER A 1 94 ? -27.940 -0.488 0.739 1.00 64.94 94 SER A O 1
ATOM 699 N N . LYS A 1 95 ? -26.042 -0.004 1.857 1.00 57.19 95 LYS A N 1
ATOM 700 C CA . LYS A 1 95 ? -26.371 -0.677 3.128 1.00 57.19 95 LYS A CA 1
ATOM 701 C C . LYS A 1 95 ? -26.836 0.296 4.224 1.00 57.19 95 LYS A C 1
ATOM 703 O O . LYS A 1 95 ? -27.128 -0.157 5.330 1.00 57.19 95 LYS A O 1
ATOM 708 N N . LEU A 1 96 ? -26.881 1.593 3.914 1.00 51.41 96 LEU A N 1
ATOM 709 C CA . LEU A 1 96 ? -27.462 2.675 4.718 1.00 51.41 96 LEU A CA 1
ATOM 710 C C . LEU A 1 96 ? -28.856 3.018 4.187 1.00 51.41 96 LEU A C 1
ATOM 712 O O . LEU A 1 96 ? -29.717 3.350 5.028 1.00 51.41 96 LEU A O 1
#

Sequence (96 aa):
MGLIATLLLGLFAFMNVPGLQLYVVQLAEKFTPKDITLVSAFNIAAFNVGITLGSFVGGQISKGSSVVFTPLGGIIIILLAMFLIRLAQKDQASKL